Protein AF-S7TCQ3-F1 (afdb_monomer_lite)

Radius of gyration: 12.61 Å; chains: 1; bounding box: 26×28×32 Å

Structure (mmCIF, N/CA/C/O backbone):
data_AF-S7TCQ3-F1
#
_entry.id   AF-S7TCQ3-F1
#
loop_
_atom_site.group_PDB
_atom_site.id
_atom_site.type_symbol
_atom_site.label_atom_id
_atom_site.label_alt_id
_atom_site.label_comp_id
_atom_site.label_asym_id
_atom_site.label_entity_id
_atom_site.label_seq_id
_atom_site.pdbx_PDB_ins_code
_atom_site.Cartn_x
_atom_site.Cartn_y
_atom_site.Cartn_z
_atom_site.occupancy
_atom_site.B_iso_or_equiv
_atom_site.auth_seq_id
_atom_site.auth_comp_id
_atom_site.auth_asym_id
_atom_site.auth_atom_id
_atom_site.pdbx_PDB_model_num
ATOM 1 N N . MET A 1 1 ? -6.009 11.039 -7.721 1.00 51.50 1 MET A N 1
ATOM 2 C CA . MET A 1 1 ? -5.745 11.678 -9.024 1.00 51.50 1 MET A CA 1
ATOM 3 C C . MET A 1 1 ? -4.460 11.077 -9.555 1.00 51.50 1 MET A C 1
ATOM 5 O O . MET A 1 1 ? -3.451 11.146 -8.864 1.00 51.50 1 MET A O 1
ATOM 9 N N . VAL A 1 2 ? -4.549 10.345 -10.663 1.00 54.38 2 VAL A N 1
ATOM 10 C CA . VAL A 1 2 ? -3.376 9.861 -11.400 1.00 54.38 2 VAL A CA 1
ATOM 11 C C . VAL A 1 2 ? -2.898 11.031 -12.250 1.00 54.38 2 VAL A C 1
ATOM 13 O O . VAL A 1 2 ? -3.718 11.792 -12.745 1.00 54.38 2 VAL A O 1
ATOM 16 N N . ASP A 1 3 ? -1.592 11.221 -12.341 1.00 57.31 3 ASP A N 1
ATOM 17 C CA . ASP A 1 3 ? -0.991 12.246 -13.186 1.00 57.31 3 ASP A CA 1
ATOM 18 C C . ASP A 1 3 ? -1.022 11.738 -14.640 1.00 57.31 3 ASP A C 1
ATOM 20 O O . ASP A 1 3 ? -0.239 10.860 -15.019 1.00 57.31 3 ASP A O 1
ATOM 24 N N . ASP A 1 4 ? -1.997 12.212 -15.424 1.00 65.69 4 ASP A N 1
ATOM 25 C CA . ASP A 1 4 ? -2.291 11.736 -16.788 1.00 65.69 4 ASP A CA 1
ATOM 26 C C . ASP A 1 4 ? -1.162 12.020 -17.801 1.00 65.69 4 ASP A C 1
ATOM 28 O O . ASP A 1 4 ? -1.115 11.414 -18.873 1.00 65.69 4 ASP A O 1
ATOM 32 N N . GLU A 1 5 ? -0.216 12.899 -17.459 1.00 66.69 5 GLU A N 1
ATOM 33 C CA . GLU A 1 5 ? 0.936 13.229 -18.305 1.00 66.69 5 GLU A CA 1
ATOM 34 C C . GLU A 1 5 ? 2.090 12.228 -18.154 1.00 66.69 5 GLU A C 1
ATOM 36 O O . GLU A 1 5 ? 2.832 11.985 -19.107 1.00 66.69 5 GLU A O 1
ATOM 41 N N . THR A 1 6 ? 2.255 11.624 -16.970 1.00 70.38 6 THR A N 1
ATOM 42 C CA . THR A 1 6 ? 3.419 10.772 -16.665 1.00 70.38 6 THR A CA 1
ATOM 43 C C . THR A 1 6 ? 3.083 9.328 -16.309 1.00 70.38 6 THR A C 1
ATOM 45 O O . THR A 1 6 ? 4.003 8.513 -16.206 1.00 70.38 6 THR A O 1
ATOM 48 N N . TRP A 1 7 ? 1.798 8.991 -16.128 1.00 73.38 7 TRP A N 1
ATOM 49 C CA . TRP A 1 7 ? 1.341 7.658 -15.700 1.00 73.38 7 TRP A CA 1
ATOM 50 C C . TRP A 1 7 ? 2.021 7.181 -14.405 1.00 73.38 7 TRP A C 1
ATOM 52 O O . TRP A 1 7 ? 2.184 5.983 -14.156 1.00 73.38 7 TRP A O 1
ATOM 62 N N . ARG A 1 8 ? 2.451 8.123 -13.557 1.00 78.69 8 ARG A N 1
ATOM 63 C CA . ARG A 1 8 ? 3.149 7.812 -12.311 1.00 78.69 8 ARG A CA 1
ATOM 64 C C . ARG A 1 8 ? 2.161 7.477 -11.208 1.00 78.69 8 ARG A C 1
ATOM 66 O O . ARG A 1 8 ? 1.209 8.201 -10.928 1.00 78.69 8 ARG A O 1
ATOM 73 N N . ILE A 1 9 ? 2.445 6.380 -10.517 1.00 80.19 9 ILE A N 1
ATOM 74 C CA . ILE A 1 9 ? 1.772 6.035 -9.270 1.00 80.19 9 ILE A CA 1
ATOM 75 C C . ILE A 1 9 ? 2.375 6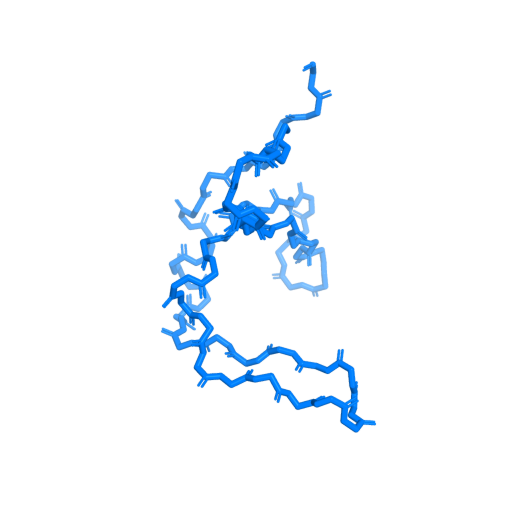.924 -8.180 1.00 80.19 9 ILE A C 1
ATOM 77 O O . ILE A 1 9 ? 3.575 6.863 -7.921 1.00 80.19 9 ILE A O 1
ATOM 81 N N . HIS A 1 10 ? 1.556 7.759 -7.543 1.00 83.19 10 HIS A N 1
ATOM 82 C CA . HIS A 1 10 ? 2.016 8.634 -6.460 1.00 83.19 10 HIS A CA 1
ATOM 83 C C . HIS A 1 10 ? 1.981 7.934 -5.100 1.00 83.19 10 HIS A C 1
ATOM 85 O O . HIS A 1 10 ? 2.908 8.077 -4.301 1.00 83.19 10 HIS A O 1
ATOM 91 N N . PHE A 1 11 ? 0.924 7.157 -4.848 1.00 86.62 11 PHE A N 1
ATOM 92 C CA . PHE A 1 11 ? 0.689 6.492 -3.572 1.00 86.62 11 PHE A CA 1
ATOM 93 C C . PHE A 1 11 ? -0.002 5.145 -3.761 1.00 86.62 11 PHE A C 1
ATOM 95 O O . PHE A 1 11 ? -0.756 4.939 -4.710 1.00 86.62 11 PHE A O 1
ATOM 102 N N . LEU A 1 12 ? 0.254 4.255 -2.813 1.00 87.88 12 LEU A N 1
ATOM 103 C CA . LEU A 1 12 ? -0.397 2.969 -2.639 1.00 87.88 12 LEU A CA 1
ATOM 104 C C . LEU A 1 12 ? -1.231 3.039 -1.365 1.00 87.88 12 LEU A C 1
ATOM 106 O O . LEU A 1 12 ? -0.719 3.430 -0.316 1.00 87.88 12 LEU A O 1
ATOM 110 N N . VAL A 1 13 ? -2.498 2.654 -1.463 1.00 89.75 13 VAL A N 1
ATOM 111 C CA . VAL A 1 13 ? -3.379 2.482 -0.307 1.00 89.75 13 VAL A CA 1
ATOM 112 C C . VAL A 1 13 ? -3.209 1.046 0.179 1.00 89.75 13 VAL A C 1
ATOM 114 O O . VAL A 1 13 ? -3.432 0.112 -0.588 1.00 89.75 13 VAL A O 1
ATOM 117 N N . VAL A 1 14 ? -2.768 0.870 1.423 1.00 87.94 14 VAL A N 1
ATOM 118 C CA . VAL A 1 14 ? -2.513 -0.448 2.015 1.00 87.94 14 VAL A CA 1
ATOM 119 C C . VAL A 1 14 ? -3.392 -0.628 3.241 1.00 87.94 14 VAL A C 1
ATOM 121 O O . VAL A 1 14 ? -3.276 0.129 4.208 1.00 87.94 14 VAL A O 1
ATOM 124 N N . ASP A 1 15 ? -4.249 -1.645 3.201 1.00 88.44 15 ASP A N 1
ATOM 125 C CA . ASP A 1 15 ? -4.972 -2.105 4.381 1.00 88.44 15 ASP A CA 1
ATOM 126 C C . ASP A 1 15 ? -4.002 -2.842 5.312 1.00 88.44 15 ASP A C 1
ATOM 128 O O . ASP A 1 15 ? -3.279 -3.749 4.891 1.00 88.44 15 ASP A O 1
ATOM 132 N N . THR A 1 16 ? -3.938 -2.412 6.572 1.00 88.00 16 THR A N 1
ATOM 133 C CA . THR A 1 16 ? -3.061 -3.031 7.576 1.00 88.00 16 THR A CA 1
ATOM 134 C C . THR A 1 16 ? -3.837 -3.781 8.652 1.00 88.00 16 THR A C 1
ATOM 136 O O . THR A 1 16 ? -3.239 -4.165 9.656 1.00 88.00 16 THR A O 1
ATOM 139 N N . ALA A 1 17 ? -5.134 -4.047 8.448 1.00 84.62 17 ALA A N 1
ATOM 140 C CA . ALA A 1 17 ? -6.027 -4.567 9.482 1.00 84.62 17 ALA A CA 1
ATOM 141 C C . ALA A 1 17 ? -5.584 -5.920 10.068 1.00 84.62 17 ALA A C 1
ATOM 143 O O . ALA A 1 17 ? -5.876 -6.198 11.230 1.00 84.62 17 ALA A O 1
ATOM 144 N N . ASP A 1 18 ? -4.826 -6.713 9.306 1.00 82.12 18 ASP A N 1
ATOM 145 C CA . ASP A 1 18 ? -4.280 -8.012 9.722 1.00 82.12 18 ASP A CA 1
ATOM 146 C C . ASP A 1 18 ? -3.317 -7.923 10.929 1.00 82.12 18 ASP A C 1
ATOM 148 O O . ASP A 1 18 ? -3.258 -8.826 11.760 1.00 82.12 18 ASP A O 1
ATOM 152 N N . TRP A 1 19 ? -2.587 -6.811 11.088 1.00 85.06 19 TRP A N 1
ATOM 153 C CA . TRP A 1 19 ? -1.606 -6.632 12.177 1.00 85.06 19 TRP A CA 1
ATOM 154 C C . TRP A 1 19 ? -1.647 -5.251 12.854 1.00 85.06 19 TRP A C 1
ATOM 156 O O . TRP A 1 19 ? -1.017 -5.046 13.897 1.00 85.06 19 TRP A O 1
ATOM 166 N N . LEU A 1 20 ? -2.378 -4.300 12.273 1.00 81.94 20 LEU A N 1
ATOM 167 C CA . LEU A 1 20 ? -2.653 -2.962 12.783 1.00 81.94 20 L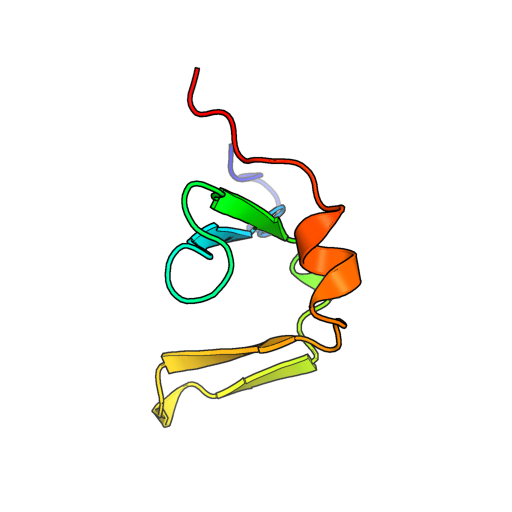EU A CA 1
ATOM 168 C C . LEU A 1 20 ? -4.143 -2.644 12.536 1.0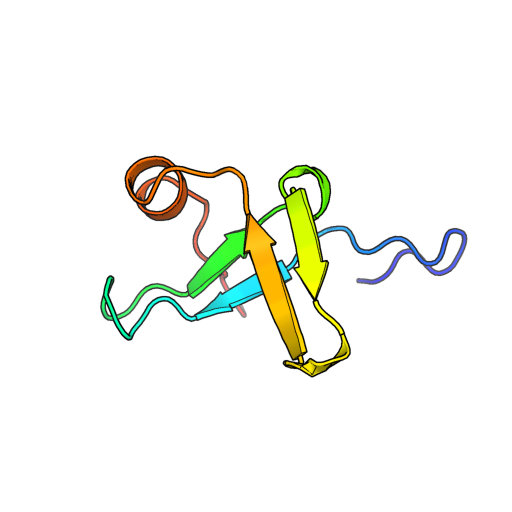0 81.94 20 LEU A C 1
ATOM 170 O O . LEU A 1 20 ? -4.498 -2.039 11.522 1.00 81.94 20 LEU A O 1
ATOM 174 N N . PRO A 1 21 ? -5.032 -3.089 13.441 1.00 81.50 21 PRO A N 1
ATOM 175 C CA . PRO A 1 21 ? -6.471 -3.020 13.227 1.00 81.50 21 PRO A CA 1
ATOM 176 C C . PRO A 1 21 ? -6.953 -1.577 13.059 1.00 81.50 21 PRO A C 1
ATOM 178 O O . PRO A 1 21 ? -6.532 -0.680 13.789 1.00 81.50 21 PRO A O 1
ATOM 181 N N . GLY A 1 22 ? -7.864 -1.377 12.105 1.00 80.44 22 GLY A N 1
ATOM 182 C CA . GLY A 1 22 ? -8.540 -0.098 11.877 1.00 80.44 22 GLY A CA 1
ATOM 183 C C . GLY A 1 22 ? -7.713 0.958 11.145 1.00 80.44 22 GLY A C 1
ATOM 184 O O . GLY A 1 22 ? -8.183 2.083 11.030 1.00 80.44 22 GLY A O 1
ATOM 185 N N . LYS A 1 23 ? -6.514 0.621 10.642 1.00 82.38 23 LYS A N 1
ATOM 186 C CA . LYS A 1 23 ? -5.657 1.574 9.932 1.00 82.38 23 LYS A CA 1
ATOM 187 C C . LYS A 1 23 ? -5.438 1.177 8.474 1.00 82.38 23 LYS A C 1
ATOM 189 O O . LYS A 1 23 ? -4.891 0.115 8.176 1.00 82.38 23 LYS A O 1
ATOM 194 N N . THR A 1 24 ? -5.803 2.075 7.566 1.00 88.56 24 THR A N 1
ATOM 195 C CA . THR A 1 24 ? -5.381 2.037 6.160 1.00 88.56 24 THR A CA 1
ATOM 196 C C . THR A 1 24 ? -4.345 3.128 5.953 1.00 88.56 24 THR A C 1
ATOM 198 O O . THR A 1 24 ? -4.551 4.260 6.375 1.00 88.56 24 THR A O 1
ATOM 201 N N . VAL A 1 25 ? -3.213 2.820 5.330 1.00 89.12 25 VAL A N 1
ATOM 202 C CA . VAL A 1 25 ? -2.090 3.763 5.212 1.00 89.12 25 VAL A CA 1
ATOM 203 C C . VAL A 1 25 ? -1.753 4.071 3.764 1.00 89.12 25 VAL A C 1
ATOM 205 O O . VAL A 1 25 ? -1.903 3.230 2.878 1.00 89.12 25 VAL A O 1
ATOM 208 N N . LEU A 1 26 ? -1.245 5.281 3.539 1.00 89.69 26 LEU A N 1
ATOM 209 C CA . LEU A 1 26 ? -0.670 5.688 2.262 1.00 89.69 26 LEU A CA 1
ATOM 210 C C . LEU A 1 26 ? 0.836 5.427 2.261 1.00 89.69 26 LEU A C 1
ATOM 212 O O . LEU A 1 26 ? 1.581 6.038 3.030 1.00 89.69 26 LEU A O 1
ATOM 216 N N . LEU A 1 27 ? 1.292 4.552 1.368 1.00 88.44 27 LEU A N 1
ATOM 217 C CA . LEU A 1 27 ? 2.711 4.290 1.134 1.00 88.44 27 LEU A CA 1
ATOM 218 C C . LEU A 1 27 ? 3.157 4.879 -0.199 1.00 88.44 27 LEU A C 1
ATOM 220 O O . LEU A 1 27 ? 2.428 4.858 -1.187 1.00 88.44 27 LEU A O 1
ATOM 224 N N . SER A 1 28 ? 4.385 5.385 -0.246 1.00 87.00 28 SER A N 1
ATOM 225 C CA . SER A 1 28 ? 4.971 5.844 -1.501 1.00 87.00 28 SER A CA 1
ATOM 226 C C . SER A 1 28 ? 5.618 4.671 -2.257 1.00 87.00 28 SER A C 1
ATOM 228 O O . SER A 1 28 ? 6.358 3.897 -1.639 1.00 87.00 28 SER A O 1
ATOM 230 N N . PRO A 1 29 ? 5.422 4.547 -3.586 1.00 87.31 29 PRO A N 1
ATOM 231 C CA . PRO A 1 29 ? 6.038 3.490 -4.394 1.00 87.31 29 PRO A CA 1
ATOM 232 C C . PRO A 1 29 ? 7.569 3.467 -4.346 1.00 87.31 29 PRO A C 1
ATOM 234 O O . PRO A 1 29 ? 8.176 2.432 -4.594 1.00 87.31 29 PRO A O 1
ATOM 237 N N . GLN A 1 30 ? 8.210 4.578 -3.972 1.00 87.12 30 GLN A N 1
ATOM 238 C CA . GLN A 1 30 ? 9.666 4.655 -3.803 1.00 87.12 30 GLN A CA 1
ATOM 239 C C . GLN A 1 30 ? 10.216 3.709 -2.718 1.00 87.12 30 GLN A C 1
ATOM 241 O O . GLN A 1 30 ? 11.408 3.421 -2.697 1.00 87.12 30 GLN A O 1
ATOM 246 N N . TRP A 1 31 ? 9.366 3.231 -1.803 1.00 88.50 31 TRP A N 1
ATOM 247 C CA . TRP A 1 31 ? 9.752 2.284 -0.752 1.00 88.50 31 TRP A CA 1
ATOM 248 C C . TRP A 1 31 ? 9.638 0.816 -1.172 1.00 88.50 31 TRP A C 1
ATOM 250 O O . TRP A 1 31 ? 9.990 -0.081 -0.394 1.00 88.50 31 TRP A O 1
ATOM 260 N N . ILE A 1 32 ? 9.145 0.555 -2.385 1.00 90.75 32 ILE A N 1
ATOM 261 C CA . ILE A 1 32 ? 9.084 -0.790 -2.946 1.00 90.75 32 ILE A CA 1
ATOM 262 C C . ILE A 1 32 ? 10.512 -1.267 -3.196 1.00 90.75 32 ILE A C 1
ATOM 264 O O . ILE A 1 32 ? 11.274 -0.672 -3.953 1.00 90.75 32 ILE A O 1
ATOM 268 N N . LYS A 1 33 ? 10.862 -2.383 -2.566 1.00 93.31 33 LYS A N 1
ATOM 269 C CA . LYS A 1 33 ? 12.121 -3.087 -2.794 1.00 93.31 33 LYS A CA 1
ATOM 270 C C . LYS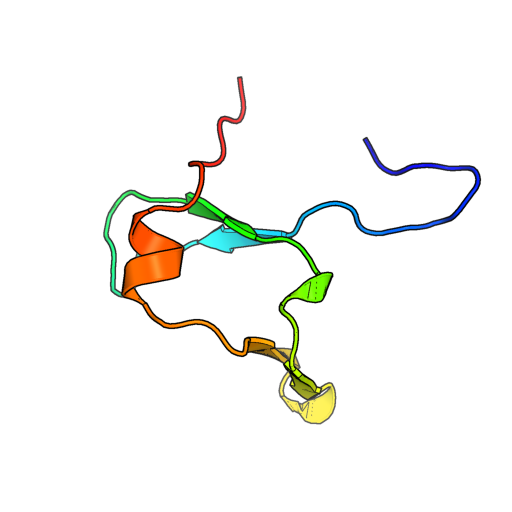 A 1 33 ? 12.030 -3.989 -4.018 1.00 93.31 33 LYS A C 1
ATOM 272 O O . LYS A 1 33 ? 12.983 -4.085 -4.785 1.00 93.31 33 LYS A O 1
ATOM 277 N N . ARG A 1 34 ? 10.902 -4.688 -4.167 1.00 92.94 34 ARG A N 1
ATOM 278 C CA . ARG A 1 34 ? 10.638 -5.588 -5.290 1.00 92.94 34 ARG A CA 1
ATOM 279 C C . ARG A 1 34 ? 9.140 -5.840 -5.446 1.00 92.94 34 ARG A C 1
ATOM 281 O O . ARG A 1 34 ? 8.417 -5.886 -4.456 1.00 92.94 34 ARG A O 1
ATOM 288 N N . VAL A 1 35 ? 8.718 -6.057 -6.686 1.00 92.50 35 VAL A N 1
ATOM 289 C CA . VAL A 1 35 ? 7.408 -6.609 -7.039 1.00 92.50 35 VAL A CA 1
ATOM 290 C C . VAL A 1 35 ? 7.609 -8.049 -7.511 1.00 92.50 35 VAL A C 1
ATOM 292 O O . VAL A 1 35 ? 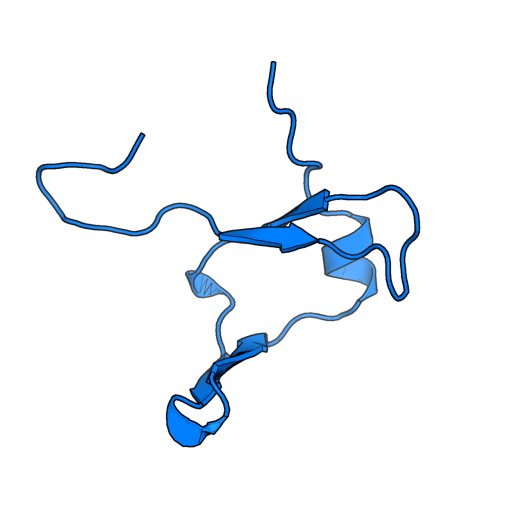8.366 -8.280 -8.453 1.00 92.50 35 VAL A O 1
ATOM 295 N N . GLU A 1 36 ? 6.970 -9.002 -6.841 1.00 95.38 36 GLU A N 1
ATOM 296 C CA . GLU A 1 36 ? 6.965 -10.420 -7.205 1.00 95.38 36 GLU A CA 1
ATOM 297 C C . GLU A 1 36 ? 5.648 -10.726 -7.928 1.00 95.38 36 GLU A C 1
ATOM 299 O O . GLU A 1 36 ? 4.627 -11.069 -7.333 1.00 95.38 36 GLU A O 1
ATOM 304 N N . TRP A 1 37 ? 5.660 -10.563 -9.252 1.00 92.81 37 TRP A N 1
ATOM 305 C CA . TRP A 1 37 ? 4.459 -10.667 -10.088 1.00 92.81 37 TRP A CA 1
ATOM 306 C C . TRP A 1 37 ? 3.798 -12.045 -10.044 1.00 92.81 37 TRP A C 1
ATOM 308 O O . TRP A 1 37 ? 2.576 -12.134 -10.102 1.00 92.81 37 TRP A O 1
ATOM 318 N N . ALA A 1 38 ? 4.594 -13.112 -9.922 1.00 95.94 38 ALA A N 1
ATOM 319 C CA . ALA A 1 38 ? 4.090 -14.485 -9.884 1.00 95.94 38 ALA A CA 1
ATOM 320 C C . ALA A 1 38 ? 3.165 -14.743 -8.684 1.00 95.94 38 ALA A C 1
ATOM 322 O O . ALA A 1 38 ? 2.229 -15.529 -8.791 1.00 95.94 38 ALA A O 1
ATOM 323 N N . ASP A 1 39 ? 3.418 -14.056 -7.572 1.00 95.19 39 ASP A N 1
ATOM 324 C CA . ASP A 1 39 ? 2.669 -14.174 -6.319 1.00 95.19 39 ASP A CA 1
ATOM 325 C C . ASP A 1 39 ? 1.724 -12.978 -6.102 1.00 95.19 39 ASP A C 1
ATOM 327 O O . ASP A 1 39 ? 1.006 -12.901 -5.112 1.00 95.19 39 ASP A O 1
ATOM 331 N N . SER A 1 40 ? 1.700 -12.027 -7.046 1.00 92.56 40 SER A N 1
ATOM 332 C CA . SER A 1 40 ? 0.981 -10.753 -6.910 1.00 92.56 40 SER A CA 1
ATOM 333 C C . SER A 1 40 ? 1.322 -10.011 -5.610 1.00 92.56 40 SER A C 1
ATOM 335 O O . SER A 1 40 ? 0.470 -9.338 -5.029 1.00 92.56 40 SER A O 1
ATOM 337 N N . SER A 1 41 ? 2.576 -10.114 -5.155 1.00 91.38 41 SER A N 1
ATOM 338 C CA . SER A 1 41 ? 3.034 -9.529 -3.896 1.00 91.38 41 SER A CA 1
ATOM 339 C C . SER A 1 41 ? 4.070 -8.423 -4.100 1.00 91.38 41 SER A C 1
ATOM 341 O O . SER A 1 41 ? 4.846 -8.389 -5.059 1.00 91.38 41 SER A O 1
ATOM 343 N N . VAL A 1 42 ? 4.055 -7.452 -3.185 1.00 90.94 42 VAL A N 1
ATOM 344 C CA . VAL A 1 42 ? 4.957 -6.297 -3.194 1.00 90.94 42 VAL A CA 1
ATOM 345 C C . VAL A 1 42 ? 5.744 -6.285 -1.894 1.00 90.94 42 VAL A C 1
ATOM 347 O O . VAL A 1 42 ? 5.180 -6.235 -0.802 1.00 90.94 42 VAL A O 1
ATOM 350 N N . HIS A 1 43 ? 7.067 -6.296 -2.010 1.00 91.62 43 HIS A N 1
ATOM 351 C CA . HIS A 1 43 ? 7.972 -6.244 -0.873 1.00 91.62 43 HIS A CA 1
ATOM 352 C C . HIS A 1 43 ? 8.455 -4.818 -0.657 1.00 91.62 43 HIS A C 1
ATOM 354 O O . HIS A 1 43 ? 9.075 -4.217 -1.536 1.00 91.62 43 HIS A O 1
ATOM 360 N N . PHE A 1 44 ? 8.235 -4.299 0.546 1.00 90.50 44 PHE A N 1
ATOM 361 C CA . PHE A 1 44 ? 8.702 -2.982 0.965 1.00 90.50 44 PHE A CA 1
ATOM 362 C C . PHE A 1 44 ? 9.956 -3.109 1.829 1.00 90.50 44 PHE A C 1
ATOM 364 O O . PHE A 1 44 ? 10.065 -4.025 2.644 1.00 90.50 44 PHE A O 1
ATOM 371 N N . ASN A 1 45 ? 10.896 -2.171 1.697 1.00 89.25 45 ASN A N 1
ATOM 372 C CA . ASN A 1 45 ? 12.025 -2.054 2.626 1.00 89.25 45 ASN A CA 1
ATOM 373 C C . ASN A 1 45 ? 11.668 -1.110 3.786 1.00 89.25 45 ASN A C 1
ATOM 375 O O . ASN A 1 45 ? 12.312 -0.081 3.978 1.00 89.25 45 ASN A O 1
ATOM 379 N N . LEU A 1 46 ? 10.598 -1.433 4.516 1.00 87.12 46 LEU A N 1
ATOM 380 C CA . LEU A 1 46 ? 10.071 -0.629 5.619 1.00 87.12 46 LEU A CA 1
ATOM 381 C C . LEU A 1 46 ? 9.928 -1.469 6.880 1.00 87.12 46 LEU A C 1
ATOM 383 O O . LEU A 1 46 ? 9.528 -2.632 6.836 1.00 87.12 46 LEU A O 1
ATOM 387 N N . MET A 1 47 ? 10.199 -0.845 8.020 1.00 88.00 47 MET A N 1
ATOM 388 C CA . MET A 1 47 ? 9.888 -1.429 9.315 1.00 88.00 47 MET A CA 1
ATOM 389 C C . MET A 1 47 ? 8.404 -1.205 9.627 1.00 88.00 47 MET A C 1
ATOM 391 O O . MET A 1 47 ? 7.840 -0.165 9.278 1.00 88.00 47 MET A O 1
ATOM 395 N N . ARG A 1 48 ? 7.757 -2.152 10.319 1.00 85.75 48 ARG A N 1
ATOM 396 C CA . ARG A 1 48 ? 6.330 -2.029 10.688 1.00 85.75 48 ARG A CA 1
ATOM 397 C C . ARG A 1 48 ? 6.040 -0.744 11.473 1.00 85.75 48 ARG A C 1
ATOM 399 O O . ARG A 1 48 ? 4.968 -0.170 11.340 1.00 85.75 48 ARG A O 1
ATOM 406 N N . GLU A 1 49 ? 7.002 -0.263 12.256 1.00 86.31 49 GLU A N 1
ATOM 407 C CA . GLU A 1 49 ? 6.906 1.002 12.994 1.00 86.31 49 GLU A CA 1
ATOM 408 C C . GLU A 1 49 ? 6.796 2.220 12.069 1.00 86.31 49 GLU A C 1
ATOM 410 O O . GLU A 1 49 ? 6.000 3.119 12.332 1.00 86.31 49 GLU A O 1
ATOM 415 N N . SER A 1 50 ? 7.519 2.241 10.946 1.00 86.25 50 SER A N 1
ATOM 416 C CA . SER A 1 50 ? 7.396 3.301 9.937 1.00 86.25 50 SER A CA 1
ATOM 417 C C . SER A 1 50 ? 6.001 3.309 9.310 1.00 86.25 50 SER A C 1
ATOM 419 O O . SER A 1 50 ? 5.427 4.370 9.074 1.00 86.25 50 SER A O 1
ATOM 421 N N . VAL A 1 51 ? 5.417 2.125 9.114 1.00 85.94 51 VAL A N 1
ATOM 422 C CA . VAL A 1 51 ? 4.049 1.977 8.604 1.00 85.94 51 VAL A CA 1
ATOM 423 C C . VAL A 1 51 ? 3.025 2.476 9.634 1.00 85.94 51 VAL A C 1
ATOM 425 O O . VAL A 1 51 ? 2.128 3.240 9.290 1.00 85.94 51 VAL A O 1
ATOM 428 N N . LYS A 1 52 ? 3.207 2.168 10.927 1.00 84.19 52 LYS A N 1
ATOM 429 C CA . LYS A 1 52 ? 2.357 2.707 12.008 1.00 84.19 52 LYS A CA 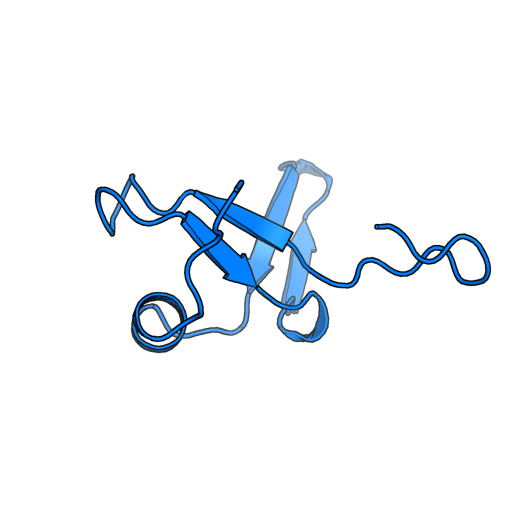1
ATOM 430 C C . LYS A 1 52 ? 2.387 4.232 12.088 1.00 84.19 52 LYS A C 1
ATOM 432 O O . LYS A 1 52 ? 1.356 4.830 12.370 1.00 84.19 52 LYS A O 1
ATOM 437 N N . ASN A 1 53 ? 3.530 4.854 11.815 1.00 84.94 53 ASN A N 1
ATOM 438 C CA . ASN A 1 53 ? 3.681 6.312 11.811 1.00 84.94 53 ASN A CA 1
ATOM 439 C C . ASN A 1 53 ? 3.311 6.965 10.465 1.00 84.94 53 ASN A C 1
ATOM 441 O O . ASN A 1 53 ? 3.343 8.188 10.349 1.00 84.94 53 ASN A O 1
ATOM 445 N N . SER A 1 54 ? 2.958 6.176 9.444 1.00 84.19 54 SER A N 1
ATOM 446 C CA . SER A 1 54 ? 2.549 6.701 8.139 1.00 84.19 54 SER A CA 1
ATOM 447 C C . SER A 1 54 ? 1.164 7.347 8.198 1.00 84.19 54 SER A C 1
ATOM 449 O O . SER A 1 54 ? 0.340 7.031 9.069 1.00 84.19 54 SER A O 1
ATOM 451 N N . ARG A 1 55 ? 0.919 8.262 7.250 1.00 83.19 55 ARG A N 1
ATOM 452 C CA . ARG A 1 55 ? -0.354 8.973 7.124 1.00 83.19 55 ARG A CA 1
ATOM 453 C C . ARG A 1 55 ? -1.472 7.980 6.822 1.00 83.19 55 ARG A C 1
ATOM 455 O O . ARG A 1 55 ? -1.339 7.140 5.930 1.00 83.19 55 ARG A O 1
ATOM 462 N N . GLU A 1 56 ? -2.544 8.083 7.594 1.00 85.69 56 GLU A N 1
ATOM 463 C CA . GLU A 1 56 ? -3.762 7.321 7.353 1.00 85.69 56 GLU A CA 1
ATOM 464 C C . GLU A 1 56 ? -4.406 7.792 6.047 1.00 85.69 56 GLU A C 1
ATOM 466 O O . GLU A 1 56 ? -4.332 8.973 5.692 1.00 85.69 56 GLU A O 1
ATOM 471 N N . PHE A 1 57 ? -4.956 6.849 5.293 1.00 83.06 57 PHE A N 1
ATOM 472 C CA . PHE A 1 57 ? -5.763 7.164 4.130 1.00 83.06 57 PHE A CA 1
ATOM 473 C C . PHE A 1 57 ? -7.120 7.687 4.600 1.00 83.06 57 PHE A C 1
ATOM 475 O O . PHE A 1 57 ? -7.849 6.968 5.277 1.00 83.06 57 PHE A O 1
ATOM 482 N N . ASP A 1 58 ? -7.448 8.916 4.214 1.00 78.38 58 ASP A N 1
ATOM 483 C CA . ASP A 1 58 ? -8.752 9.523 4.455 1.00 78.38 58 ASP A CA 1
ATOM 484 C C . ASP A 1 58 ? -9.532 9.563 3.125 1.00 78.38 58 ASP A C 1
ATOM 486 O O . ASP A 1 58 ? -9.035 10.155 2.160 1.00 78.38 58 ASP A O 1
ATOM 490 N N . PRO A 1 59 ? -10.686 8.879 3.023 1.00 72.06 59 PRO A N 1
ATOM 491 C CA . PRO A 1 59 ? -11.486 8.821 1.801 1.00 72.06 59 PRO A CA 1
ATOM 492 C C . PRO A 1 59 ? -12.478 9.990 1.630 1.00 72.06 59 PRO A C 1
ATOM 494 O O . PRO A 1 59 ? -13.321 9.891 0.736 1.00 72.06 59 PRO A O 1
ATOM 497 N N . SER A 1 60 ? -12.436 11.027 2.484 1.00 61.28 60 SER A N 1
ATOM 498 C CA . SER A 1 60 ? -13.442 12.109 2.520 1.00 61.28 60 SER A CA 1
ATOM 499 C C . SER A 1 60 ? -13.492 12.971 1.260 1.00 61.28 60 SER A C 1
ATOM 501 O O . SER A 1 60 ? -12.433 13.214 0.635 1.00 61.28 60 SER A O 1
#

pLDDT: mean 83.75, std 9.75, range [51.5, 95.94]

Sequence (60 aa):
MVDDETWRIHFLVVDTADWLPGKTVLLSPQWIKRVEWADSSVHFNLMRESVKNSREFDPS

InterPro domains:
  IPR011033 PRC-barrel-like superfamily [SSF50346] (1-59)
  IPR014747 Bacterial photosynthetic reaction centre, H-chain, C-terminal [G3DSA:3.90.50.10] (1-60)

Organism: NCBI:txid1121405

Foldseek 3Di:
DQPPVPSDDQWDWADPCVPDNPFIFTDGPVQFPDQDVVVRDTDGPDDVVVRVVGDGDDPD

Secondary structure (DSSP, 8-state):
--BTTTTB---EEEE-TTTSTT-EEEE-GGGEEEEEGGGTEEEE---HHHHHTSPBP---